Protein AF-A0A259JP61-F1 (afdb_monomer)

Sequence (114 aa):
MAKQNEHGRLIATAAKAALAPLGLRRVGQSRCWISDERYWTIWAEFQPSAWSKGSYLNVRPNWLWLRYGANDHHPRPADFISFESVEQFKPPIENMASIAAQSVIAMRERFRSL

Solvent-accessible surface area (backbone atoms only — not comparable to full-atom values): 6473 Å² total; per-residue (Å²): 126,76,80,82,51,51,70,59,50,51,49,53,49,30,39,46,70,40,31,43,84,74,64,33,43,67,51,81,90,58,60,38,30,40,33,85,67,83,65,30,30,41,40,41,30,52,41,72,51,97,88,49,60,43,33,35,39,40,51,28,60,35,34,72,90,38,101,81,25,63,61,91,53,71,49,59,88,46,74,76,44,68,58,86,44,71,80,71,31,48,64,62,44,43,49,52,20,45,52,50,37,52,52,52,53,53,47,52,61,75,49,61,89,110

pLDDT: mean 89.36, std 12.97, range [41.88, 98.62]

Radius of gyration: 14.33 Å; Cα contacts (8 Å, |Δi|>4): 176; chains: 1; bounding box: 39×24×36 Å

Foldseek 3Di:
DVPPCPLVVLLVVLLCVQCVVVVWDDDPSAQWTWDCPPQKIWIWHQDADPVAGWGFIWIAIAGNPDPGGPGVDTDRVDDTDGCDDCVRRNVVSNVSSNVNNVSVVVVCVVVVPD

Nearest PDB structures (foldseek):
  8chu-assembly1_A  TM=3.464E-01  e=2.863E-01  Homo sapiens
  8chv-assembly1_B  TM=3.454E-01  e=1.785E-01  Homo sapiens
  8chv-assembly1_C  TM=3.716E-01  e=7.809E-01  Homo sapiens
  8chv-assembly1_D  TM=3.717E-01  e=8.788E-01  Homo sapiens
  7zkg-assembly1_A  TM=2.887E-01  e=4.078E+00  Streptomyces griseofuscus

Secondary structure (DSSP, 8-state):
-GGGGHHHHHHHHHHHHHHGGGT-EE-TTSSEEEEE-SSEEEEEE-PPPSSSSEEEEEEEEEETTSTT---S-----EEEEE-S-HHHHHHHHHHHHHHHHHHHHHHHHHTTT-

Structure (mmCIF, N/CA/C/O backbone):
data_AF-A0A259JP61-F1
#
_entry.id   AF-A0A259JP61-F1
#
loop_
_atom_site.group_PDB
_atom_site.id
_atom_site.type_symbol
_atom_site.label_atom_id
_atom_site.label_alt_id
_atom_site.label_comp_id
_atom_site.label_asym_id
_atom_site.label_entity_id
_atom_site.label_seq_id
_atom_site.pdbx_PDB_ins_code
_atom_site.Cartn_x
_atom_site.Cartn_y
_atom_site.Cartn_z
_atom_site.occupancy
_atom_site.B_iso_or_equiv
_atom_site.auth_seq_id
_atom_site.auth_comp_id
_atom_site.auth_asym_id
_atom_site.auth_atom_id
_atom_site.pdbx_PDB_model_num
ATOM 1 N N . MET A 1 1 ? -20.260 -10.568 15.282 1.00 41.88 1 MET A N 1
ATOM 2 C CA . MET A 1 1 ? -18.874 -10.629 14.756 1.00 41.88 1 MET A CA 1
ATOM 3 C C . MET A 1 1 ? -18.615 -9.775 13.500 1.00 41.88 1 MET A C 1
ATOM 5 O O . MET A 1 1 ? -17.459 -9.494 13.228 1.00 41.88 1 MET A O 1
ATOM 9 N N . ALA A 1 2 ? -19.628 -9.271 12.774 1.00 43.12 2 ALA A N 1
ATOM 10 C CA . ALA A 1 2 ? -19.422 -8.467 11.552 1.00 43.12 2 ALA A CA 1
ATOM 11 C C . ALA A 1 2 ? -18.862 -7.036 11.769 1.00 43.12 2 ALA A C 1
ATOM 13 O O . ALA A 1 2 ? -18.117 -6.547 10.927 1.00 43.12 2 ALA A O 1
ATOM 14 N N . LYS A 1 3 ? -19.147 -6.383 12.911 1.00 45.03 3 LYS A N 1
ATOM 15 C CA . LYS A 1 3 ? -18.677 -5.009 13.217 1.00 45.03 3 LYS A CA 1
ATOM 16 C C . LYS A 1 3 ? -17.172 -4.889 13.521 1.00 45.03 3 LYS A C 1
ATOM 18 O O . LYS A 1 3 ? -16.620 -3.799 13.452 1.00 45.03 3 LYS A O 1
ATOM 23 N N . GLN A 1 4 ? -16.477 -5.978 13.871 1.00 55.09 4 GLN A N 1
ATOM 24 C CA . GLN A 1 4 ? -15.098 -5.892 14.389 1.00 55.09 4 GLN A CA 1
ATOM 25 C C . GLN A 1 4 ? -14.016 -5.670 13.314 1.00 55.09 4 GLN A C 1
ATOM 27 O O . GLN A 1 4 ? -12.914 -5.250 13.664 1.00 55.09 4 GLN A O 1
ATOM 32 N N . ASN A 1 5 ? -14.315 -5.872 12.024 1.00 77.88 5 ASN A N 1
ATOM 33 C CA . ASN A 1 5 ? -13.326 -5.751 10.939 1.00 77.88 5 ASN A CA 1
ATOM 34 C C . ASN A 1 5 ? -13.724 -4.763 9.824 1.00 77.88 5 ASN A C 1
ATOM 36 O O . ASN A 1 5 ? -13.288 -4.882 8.680 1.00 77.88 5 ASN A O 1
ATOM 40 N N . GLU A 1 6 ? -14.567 -3.782 10.138 1.00 89.38 6 GLU A N 1
ATOM 41 C CA . GLU A 1 6 ? -14.996 -2.769 9.167 1.00 89.38 6 GLU A CA 1
ATOM 42 C C . GLU A 1 6 ? -13.815 -1.917 8.667 1.00 89.38 6 GLU A C 1
ATOM 44 O O . GLU A 1 6 ? -13.593 -1.813 7.463 1.00 89.38 6 GLU A O 1
ATOM 49 N N . HIS A 1 7 ? -12.960 -1.442 9.579 1.00 90.38 7 HIS A N 1
ATOM 50 C CA . HIS A 1 7 ? -11.731 -0.710 9.245 1.00 90.38 7 HIS A CA 1
ATOM 51 C C . HIS A 1 7 ? -10.783 -1.498 8.316 1.00 90.38 7 HIS A C 1
ATOM 53 O O . HIS A 1 7 ? -10.238 -0.945 7.363 1.00 90.38 7 HIS A O 1
ATOM 59 N N . GLY A 1 8 ? -10.608 -2.806 8.544 1.00 93.12 8 GLY A N 1
ATOM 60 C CA . GLY A 1 8 ? -9.771 -3.654 7.693 1.00 93.12 8 GLY A CA 1
ATOM 61 C C . GLY A 1 8 ? -10.363 -3.856 6.298 1.00 93.12 8 GLY A C 1
ATOM 62 O O . GLY A 1 8 ? -9.619 -3.882 5.318 1.00 93.12 8 GLY A O 1
ATOM 63 N N . ARG A 1 9 ? -11.698 -3.937 6.185 1.00 93.81 9 ARG A N 1
ATOM 64 C CA . ARG A 1 9 ? -12.392 -3.968 4.887 1.00 93.81 9 ARG A CA 1
ATOM 65 C C . ARG A 1 9 ? -12.231 -2.658 4.121 1.00 93.81 9 ARG A C 1
ATOM 67 O O . ARG A 1 9 ? -12.022 -2.723 2.911 1.00 93.81 9 ARG A O 1
ATOM 74 N N . LEU A 1 10 ? -12.296 -1.508 4.794 1.00 96.56 10 LEU A N 1
ATOM 75 C CA . LEU A 1 10 ? -12.069 -0.199 4.167 1.00 96.56 10 LEU A CA 1
ATOM 76 C C . LEU A 1 10 ? -10.653 -0.106 3.588 1.00 96.56 10 LEU A C 1
ATOM 78 O O . LEU A 1 10 ? -10.505 0.177 2.402 1.00 96.56 10 LEU A O 1
ATOM 82 N N . ILE A 1 11 ? -9.634 -0.473 4.376 1.00 96.94 11 ILE A N 1
ATOM 83 C CA . ILE A 1 11 ? -8.235 -0.523 3.915 1.00 96.94 11 ILE A CA 1
ATOM 84 C C . ILE A 1 11 ? -8.090 -1.466 2.720 1.00 96.94 11 ILE A C 1
ATOM 86 O O . ILE A 1 11 ? -7.538 -1.084 1.693 1.00 96.94 11 ILE A O 1
ATOM 90 N N . ALA A 1 12 ? -8.601 -2.698 2.820 1.00 96.81 12 ALA A N 1
ATOM 91 C CA . ALA A 1 12 ? -8.477 -3.677 1.743 1.00 96.81 12 ALA A CA 1
ATOM 92 C C . ALA A 1 12 ? -9.182 -3.224 0.453 1.00 96.81 12 ALA A C 1
ATOM 94 O O . ALA A 1 12 ? -8.679 -3.488 -0.638 1.00 96.81 12 ALA A O 1
ATOM 95 N N . THR A 1 13 ? -10.324 -2.542 0.576 1.00 97.56 13 THR A N 1
ATOM 96 C CA . THR A 1 13 ? -11.089 -2.015 -0.562 1.00 97.56 13 THR A CA 1
ATOM 97 C C . THR A 1 13 ? -10.338 -0.874 -1.242 1.00 97.56 13 THR A C 1
ATOM 99 O O . THR A 1 13 ? -10.127 -0.938 -2.451 1.00 97.56 13 THR A O 1
ATOM 102 N N . ALA A 1 14 ? -9.869 0.113 -0.473 1.00 98.25 14 ALA A N 1
ATOM 103 C CA . ALA A 1 14 ? -9.095 1.238 -0.996 1.00 98.25 14 ALA A CA 1
ATOM 104 C C . ALA A 1 14 ? -7.777 0.774 -1.636 1.00 98.25 14 ALA A C 1
ATOM 106 O O . ALA A 1 14 ? -7.475 1.128 -2.775 1.00 98.25 14 ALA A O 1
ATOM 107 N N . ALA A 1 15 ? -7.032 -0.099 -0.951 1.00 98.25 15 ALA A N 1
ATOM 108 C CA . ALA A 1 15 ? -5.791 -0.664 -1.467 1.00 98.25 15 ALA A CA 1
ATOM 109 C C . ALA A 1 15 ? -6.018 -1.442 -2.768 1.00 98.25 15 ALA A C 1
ATOM 111 O O . ALA A 1 15 ? -5.272 -1.268 -3.726 1.00 98.25 15 ALA A O 1
ATOM 112 N N . LYS A 1 16 ? -7.075 -2.263 -2.842 1.00 98.44 16 LYS A N 1
ATOM 113 C CA . LYS A 1 16 ? -7.417 -2.992 -4.069 1.00 98.44 16 LYS A CA 1
ATOM 114 C C . LYS A 1 16 ? -7.739 -2.043 -5.219 1.00 98.44 16 LYS A C 1
ATOM 116 O O . LYS A 1 16 ? -7.261 -2.283 -6.323 1.00 98.44 16 LYS A O 1
ATOM 121 N N . ALA A 1 17 ? -8.526 -0.997 -4.969 1.00 98.50 17 ALA A N 1
ATOM 122 C CA . ALA A 1 17 ? -8.899 -0.026 -5.993 1.00 98.50 17 ALA A CA 1
ATOM 123 C C . ALA A 1 17 ? -7.674 0.693 -6.583 1.00 98.50 17 ALA A C 1
ATOM 125 O O . ALA A 1 17 ? -7.606 0.867 -7.795 1.00 98.50 17 ALA A O 1
ATOM 126 N N . ALA A 1 18 ? -6.692 1.048 -5.750 1.00 98.50 18 ALA A N 1
ATOM 127 C CA . ALA A 1 18 ? -5.501 1.772 -6.192 1.00 98.50 18 ALA A CA 1
ATOM 128 C C . ALA A 1 18 ? -4.392 0.865 -6.759 1.00 98.50 18 ALA A C 1
ATOM 130 O O . ALA A 1 18 ? -3.739 1.216 -7.739 1.00 98.50 18 ALA A O 1
ATOM 131 N N . LEU A 1 19 ? -4.154 -0.302 -6.151 1.00 98.62 19 LEU A N 1
ATOM 132 C CA . LEU A 1 19 ? -2.961 -1.115 -6.416 1.00 98.62 19 LEU A CA 1
ATOM 133 C C . LEU A 1 19 ? -3.197 -2.247 -7.423 1.00 98.62 19 LEU A C 1
ATOM 135 O O . LEU A 1 19 ? -2.283 -2.589 -8.175 1.00 98.62 19 LEU A O 1
ATOM 139 N N . ALA A 1 20 ? -4.404 -2.819 -7.482 1.00 98.06 20 ALA A N 1
ATOM 140 C CA . ALA A 1 20 ? -4.692 -3.896 -8.431 1.00 98.06 20 ALA A CA 1
ATOM 141 C C . ALA A 1 20 ? -4.562 -3.456 -9.906 1.00 98.06 20 ALA A C 1
ATOM 143 O O . ALA A 1 20 ? -3.989 -4.226 -10.679 1.00 98.06 20 ALA A O 1
ATOM 144 N N . PRO A 1 21 ? -4.987 -2.238 -10.316 1.00 98.50 21 PRO A N 1
ATOM 145 C CA . PRO A 1 21 ? -4.756 -1.748 -11.680 1.00 98.50 21 PRO A CA 1
ATOM 146 C C . PRO A 1 21 ? -3.274 -1.628 -12.054 1.00 98.50 21 PRO A C 1
ATOM 148 O O . PRO A 1 21 ? -2.927 -1.712 -13.227 1.00 98.50 21 PRO A O 1
ATOM 151 N N . LEU A 1 22 ? -2.388 -1.475 -11.064 1.00 98.12 22 LEU A N 1
ATOM 152 C CA . LEU A 1 22 ? -0.937 -1.441 -11.263 1.00 98.12 22 LEU A CA 1
ATOM 153 C C . LEU A 1 22 ? -0.297 -2.837 -11.291 1.00 98.12 22 LEU A C 1
ATOM 155 O O . LEU A 1 22 ? 0.927 -2.935 -11.388 1.00 98.12 22 LEU A O 1
ATOM 159 N N . GLY A 1 23 ? -1.090 -3.906 -11.184 1.00 97.75 23 GLY A N 1
ATOM 160 C CA . GLY A 1 23 ? -0.623 -5.293 -11.200 1.00 97.75 23 GLY A CA 1
ATOM 161 C C . GLY A 1 23 ? -0.175 -5.840 -9.842 1.00 97.75 23 GLY A C 1
ATOM 162 O O . GLY A 1 23 ? 0.284 -6.981 -9.778 1.00 97.75 23 GLY A O 1
ATOM 163 N N . LEU A 1 24 ? -0.324 -5.077 -8.751 1.00 98.31 24 LEU A N 1
ATOM 164 C CA . LEU A 1 24 ? 0.004 -5.578 -7.419 1.00 98.31 24 LEU A CA 1
ATOM 165 C C . LEU A 1 24 ? -1.001 -6.641 -6.983 1.00 98.31 24 LEU A C 1
ATOM 167 O O . LEU A 1 24 ? -2.215 -6.507 -7.160 1.00 98.31 24 LEU A O 1
ATOM 171 N N . ARG A 1 25 ? -0.489 -7.679 -6.325 1.00 98.00 25 ARG A N 1
ATOM 172 C CA . ARG A 1 25 ? -1.284 -8.774 -5.770 1.00 98.00 25 ARG A CA 1
ATOM 173 C C . ARG A 1 25 ? -1.293 -8.702 -4.255 1.00 98.00 25 ARG A C 1
ATOM 175 O O . ARG A 1 25 ? -0.269 -8.463 -3.622 1.00 98.00 25 ARG A O 1
ATOM 182 N N . ARG A 1 26 ? -2.457 -8.943 -3.659 1.00 97.75 26 ARG A N 1
ATOM 183 C CA . ARG A 1 26 ? -2.590 -9.022 -2.204 1.00 97.75 26 ARG A CA 1
ATOM 184 C C . ARG A 1 26 ? -1.970 -10.319 -1.687 1.00 97.75 26 ARG A C 1
ATOM 186 O O . ARG A 1 26 ? -2.249 -11.391 -2.221 1.00 97.75 26 ARG A O 1
ATOM 193 N N . VAL A 1 27 ? -1.191 -10.234 -0.613 1.00 96.81 27 VAL A N 1
ATOM 194 C CA . VAL A 1 27 ? -0.610 -11.408 0.050 1.00 96.81 27 VAL A CA 1
ATOM 195 C C . VAL A 1 27 ? -1.657 -12.025 0.982 1.00 96.81 27 VAL A C 1
ATOM 197 O O . VAL A 1 27 ? -1.859 -11.565 2.110 1.00 96.81 27 VAL A O 1
ATOM 200 N N . GLY A 1 28 ? -2.370 -13.045 0.502 1.00 94.06 28 GLY A N 1
ATOM 201 C CA . GLY A 1 28 ? -3.435 -13.719 1.253 1.00 94.06 28 GLY A CA 1
ATOM 202 C C . GLY A 1 28 ? -4.519 -12.749 1.746 1.00 94.06 28 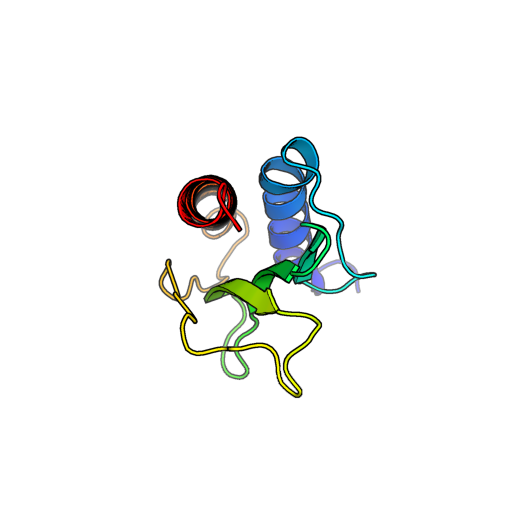GLY A C 1
ATOM 203 O O . GLY A 1 28 ? -5.045 -11.940 0.984 1.00 94.06 28 GLY A O 1
ATOM 204 N N . GLN A 1 29 ? -4.840 -12.815 3.042 1.00 90.88 29 GLN A N 1
ATOM 205 C CA . GLN A 1 29 ? -5.769 -11.888 3.713 1.00 90.88 29 GLN A CA 1
ATOM 206 C C . GLN A 1 29 ? -5.056 -10.752 4.466 1.00 90.88 29 GLN A C 1
ATOM 208 O O . GLN A 1 29 ? -5.686 -10.025 5.236 1.00 90.88 29 GLN A O 1
ATOM 213 N N . SER A 1 30 ? -3.750 -10.576 4.254 1.00 93.94 30 SER A N 1
ATOM 214 C CA . SER A 1 30 ? -2.968 -9.544 4.939 1.00 93.94 30 SER A CA 1
ATOM 215 C C . SER A 1 30 ? -3.289 -8.132 4.432 1.00 93.94 30 SER A C 1
ATOM 217 O O . SER A 1 30 ? -4.111 -7.926 3.531 1.00 93.94 30 SER A O 1
ATOM 219 N N . ARG A 1 31 ? -2.630 -7.139 5.029 1.00 95.12 31 ARG A N 1
ATOM 220 C CA . ARG A 1 31 ? -2.620 -5.744 4.574 1.00 95.12 31 ARG A CA 1
ATOM 221 C C . ARG A 1 31 ? -1.446 -5.439 3.631 1.00 95.12 31 ARG A C 1
ATOM 223 O O . ARG A 1 31 ? -1.177 -4.274 3.353 1.00 95.12 31 ARG A O 1
ATOM 230 N N . CYS A 1 32 ? -0.766 -6.476 3.143 1.00 97.00 32 CYS A N 1
ATOM 231 C CA . CYS A 1 32 ? 0.396 -6.365 2.273 1.00 97.00 32 CYS A CA 1
ATOM 232 C C . CYS A 1 32 ? 0.027 -6.663 0.819 1.00 97.00 32 CYS A C 1
ATOM 234 O O . CYS A 1 32 ? -0.725 -7.599 0.520 1.00 97.00 32 CYS A O 1
ATOM 236 N N . TRP A 1 33 ? 0.607 -5.877 -0.078 1.00 98.12 33 TRP A N 1
ATOM 237 C CA . TRP A 1 33 ? 0.498 -6.000 -1.522 1.00 98.12 33 TRP A CA 1
ATOM 238 C C . TRP A 1 33 ? 1.892 -6.062 -2.124 1.00 98.12 33 TRP A C 1
ATOM 240 O O . TRP A 1 33 ? 2.780 -5.326 -1.698 1.00 98.12 33 TRP A O 1
ATOM 250 N N . ILE A 1 34 ? 2.071 -6.939 -3.106 1.00 97.31 34 ILE A N 1
ATOM 251 C CA . ILE A 1 34 ? 3.359 -7.186 -3.741 1.00 97.31 34 ILE A CA 1
ATOM 252 C C . ILE A 1 34 ? 3.261 -7.012 -5.256 1.00 97.31 34 ILE A C 1
ATOM 254 O O . ILE A 1 34 ? 2.319 -7.503 -5.883 1.00 97.31 34 ILE A O 1
ATOM 258 N N . SER A 1 35 ? 4.237 -6.317 -5.831 1.00 97.12 35 SER A N 1
ATOM 259 C CA . SER A 1 35 ? 4.539 -6.357 -7.261 1.00 97.12 35 SER A CA 1
ATOM 260 C C . SER A 1 35 ? 5.820 -7.144 -7.482 1.00 97.12 35 SER A C 1
ATOM 262 O O . SER A 1 35 ? 6.784 -6.964 -6.736 1.00 97.12 35 SER A O 1
ATOM 264 N N . ASP A 1 36 ? 5.822 -7.985 -8.506 1.00 94.94 36 ASP A N 1
ATOM 265 C CA . ASP A 1 36 ? 7.011 -8.689 -8.969 1.00 94.94 36 ASP A CA 1
ATOM 266 C C . ASP A 1 36 ? 7.677 -7.872 -10.080 1.00 94.94 36 ASP A C 1
ATOM 268 O O . ASP A 1 36 ? 7.068 -7.621 -11.119 1.00 94.94 36 ASP A O 1
ATOM 272 N N . GLU A 1 37 ? 8.917 -7.452 -9.839 1.00 94.00 37 GLU A N 1
ATOM 273 C CA . GLU A 1 37 ? 9.761 -6.706 -10.774 1.00 94.00 37 GLU A CA 1
ATOM 274 C C . GLU A 1 37 ? 10.981 -7.567 -11.187 1.00 94.00 37 GLU A C 1
ATOM 276 O O . GLU A 1 37 ? 12.071 -7.064 -11.468 1.00 94.00 37 GLU A O 1
ATOM 281 N N . ARG A 1 38 ? 10.788 -8.897 -11.235 1.00 91.38 38 ARG A N 1
ATOM 282 C CA . ARG A 1 38 ? 11.749 -9.962 -11.578 1.00 91.38 38 ARG A CA 1
ATOM 283 C C . ARG A 1 38 ? 12.774 -10.236 -10.486 1.00 91.38 38 ARG A C 1
ATOM 285 O O . ARG A 1 38 ? 12.618 -11.167 -9.706 1.00 91.38 38 ARG A O 1
ATOM 292 N N . TYR A 1 39 ? 13.853 -9.462 -10.446 1.00 90.38 39 TYR A N 1
ATOM 293 C CA . TYR A 1 39 ? 14.946 -9.690 -9.496 1.00 90.38 39 TYR A CA 1
ATOM 294 C C . TYR A 1 39 ? 14.703 -8.973 -8.157 1.00 90.38 39 TYR A C 1
ATOM 296 O O . TYR A 1 39 ? 15.390 -9.214 -7.164 1.00 90.38 39 TYR A O 1
ATOM 304 N N . TRP A 1 40 ? 13.698 -8.106 -8.104 1.00 92.00 40 TRP A N 1
ATOM 305 C CA . TRP A 1 40 ? 13.265 -7.399 -6.911 1.00 92.00 40 TRP A CA 1
ATOM 306 C C . TRP A 1 40 ? 11.736 -7.300 -6.897 1.00 92.00 40 TRP A C 1
ATOM 308 O O . TRP A 1 40 ? 11.056 -7.662 -7.855 1.00 92.00 40 TRP A O 1
ATOM 318 N N . THR A 1 41 ? 11.179 -6.856 -5.780 1.00 93.81 41 THR A N 1
ATOM 319 C CA . THR A 1 41 ? 9.735 -6.740 -5.567 1.00 93.81 41 THR A CA 1
ATOM 320 C C . THR A 1 41 ? 9.401 -5.395 -4.945 1.00 93.81 41 THR A C 1
ATOM 322 O O . THR A 1 41 ? 10.204 -4.836 -4.198 1.00 93.81 41 THR A O 1
ATOM 325 N N . ILE A 1 42 ? 8.202 -4.882 -5.210 1.00 94.44 42 ILE A N 1
ATOM 326 C CA . ILE A 1 42 ? 7.657 -3.717 -4.503 1.00 94.44 42 ILE A CA 1
ATOM 327 C C . ILE A 1 42 ? 6.657 -4.214 -3.475 1.00 94.44 42 ILE A C 1
ATOM 329 O O . ILE A 1 42 ? 5.694 -4.888 -3.829 1.00 94.44 42 ILE A O 1
ATOM 333 N N . TRP A 1 43 ? 6.855 -3.846 -2.216 1.00 94.56 43 TRP A N 1
ATOM 334 C CA . TRP A 1 43 ? 5.946 -4.142 -1.118 1.00 94.56 43 TRP A CA 1
ATOM 335 C C . TRP A 1 43 ? 5.235 -2.873 -0.679 1.00 94.56 43 TRP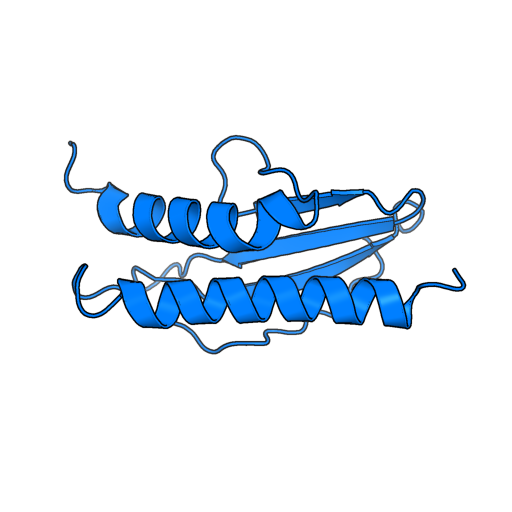 A C 1
ATOM 337 O O . TRP A 1 43 ? 5.886 -1.936 -0.227 1.00 94.56 43 TRP A O 1
ATOM 347 N N . ALA A 1 44 ? 3.908 -2.866 -0.757 1.00 95.94 44 ALA A N 1
ATOM 348 C CA . ALA A 1 44 ? 3.061 -1.857 -0.137 1.00 95.94 44 ALA A CA 1
ATOM 349 C C . ALA A 1 44 ? 2.339 -2.480 1.064 1.00 95.94 44 ALA A C 1
ATOM 351 O O . ALA A 1 44 ? 1.546 -3.412 0.919 1.00 95.94 44 ALA A O 1
ATOM 352 N N . GLU A 1 45 ? 2.628 -1.981 2.259 1.00 95.81 45 GLU A N 1
ATOM 353 C CA . GLU A 1 45 ? 2.076 -2.464 3.519 1.00 95.81 45 GLU A CA 1
ATOM 354 C C . GLU A 1 45 ? 1.273 -1.360 4.209 1.00 95.81 45 GLU A C 1
ATOM 356 O O . GLU A 1 45 ? 1.803 -0.311 4.578 1.00 95.81 45 GLU A O 1
ATOM 361 N N . PHE A 1 46 ? -0.006 -1.642 4.449 1.00 96.06 46 PHE A N 1
ATOM 362 C CA . PHE A 1 46 ? -0.872 -0.829 5.300 1.00 96.06 46 PHE A CA 1
ATOM 363 C C . PHE A 1 46 ? -0.702 -1.295 6.753 1.00 96.06 46 PHE A C 1
ATOM 365 O O . PHE A 1 46 ? -1.484 -2.100 7.273 1.00 96.06 46 PHE A O 1
ATOM 372 N N . GLN A 1 47 ? 0.401 -0.864 7.369 1.00 94.50 47 GLN A N 1
ATOM 373 C CA . GLN A 1 47 ? 0.896 -1.404 8.634 1.00 94.50 47 GLN A CA 1
ATOM 374 C C . GLN A 1 47 ? -0.059 -1.065 9.796 1.00 94.50 47 GLN A C 1
ATOM 376 O O . GLN A 1 47 ? -0.388 0.108 10.001 1.00 94.50 47 GLN A O 1
ATOM 381 N N . PRO A 1 48 ? -0.497 -2.058 10.593 1.00 92.56 48 PRO A N 1
ATOM 382 C CA . PRO A 1 48 ? -1.295 -1.807 11.788 1.00 92.56 48 PRO A CA 1
ATOM 383 C C . PRO A 1 48 ? -0.459 -1.164 12.907 1.00 92.56 48 PRO A C 1
ATOM 385 O O . PRO A 1 48 ? 0.751 -1.362 12.994 1.00 92.56 48 PRO A O 1
ATOM 388 N N . SER A 1 49 ? -1.126 -0.442 13.806 1.00 89.81 49 SER A N 1
ATOM 389 C CA . SER A 1 49 ? -0.552 -0.008 15.083 1.00 89.81 49 SER A CA 1
ATOM 390 C C . SER A 1 49 ? -0.932 -0.999 16.186 1.00 89.81 49 SER A C 1
ATOM 392 O O . SER A 1 49 ? -2.044 -1.528 16.192 1.00 89.81 49 SER A O 1
ATOM 394 N N . ALA A 1 50 ? -0.017 -1.240 17.128 1.00 88.12 50 ALA A N 1
ATOM 395 C CA . ALA A 1 50 ? -0.302 -2.022 18.334 1.00 88.12 50 ALA A CA 1
ATOM 396 C C . ALA A 1 50 ? -1.180 -1.252 19.340 1.00 88.12 50 ALA A C 1
ATOM 398 O O . ALA A 1 50 ? -1.843 -1.861 20.173 1.00 88.12 50 ALA A O 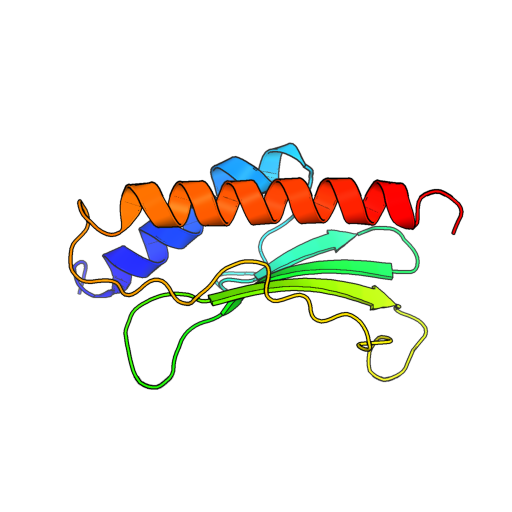1
ATOM 399 N N . TRP A 1 51 ? -1.190 0.081 19.252 1.00 88.50 51 TRP A N 1
ATOM 400 C CA . TRP A 1 51 ? -1.799 0.971 20.244 1.00 88.50 51 TRP A CA 1
ATOM 401 C C . TRP A 1 51 ? -3.179 1.483 19.836 1.00 88.50 51 TRP A C 1
ATOM 403 O O . TRP A 1 51 ? -3.982 1.858 20.685 1.00 88.50 51 TRP A O 1
ATOM 413 N N . SER A 1 52 ? -3.467 1.517 18.536 1.00 89.56 5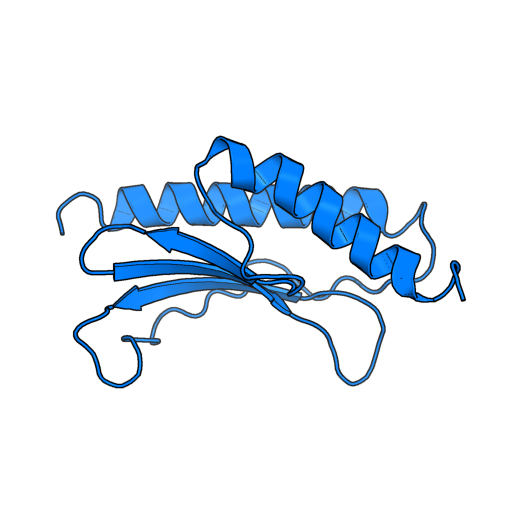2 SER A N 1
ATOM 414 C CA . SER A 1 52 ? -4.682 2.131 18.002 1.00 89.56 52 SER A CA 1
ATOM 415 C C . SER A 1 52 ? -5.134 1.458 16.709 1.00 89.56 52 SER A C 1
ATOM 417 O O . SER A 1 52 ? -4.336 0.956 15.916 1.00 89.56 52 SER A O 1
ATOM 419 N N . LYS A 1 53 ? -6.450 1.449 16.470 1.00 92.75 53 LYS A N 1
ATOM 420 C CA . LYS A 1 53 ? -6.992 1.017 15.177 1.00 92.75 53 LYS A CA 1
ATOM 421 C C . LYS A 1 53 ? -6.683 2.088 14.143 1.00 92.75 53 LYS A C 1
ATOM 423 O O . LYS A 1 53 ? -6.939 3.263 14.375 1.00 92.75 53 LYS A O 1
ATOM 428 N N . GLY A 1 54 ? -6.151 1.668 13.007 1.00 93.75 54 GLY A N 1
ATOM 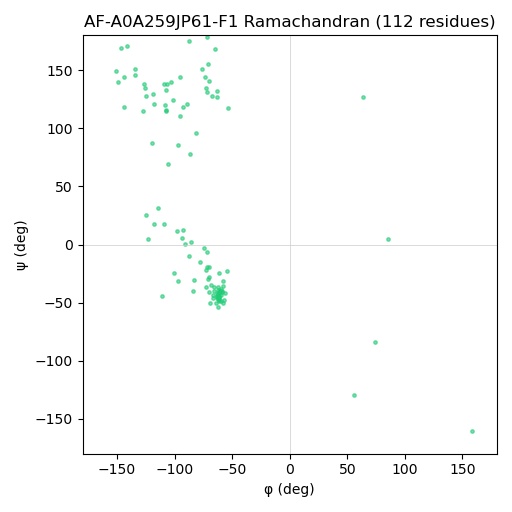429 C CA . GLY A 1 54 ? -5.736 2.575 11.951 1.00 93.75 54 GLY A CA 1
ATOM 430 C C . GLY A 1 54 ? -4.713 1.928 11.036 1.00 93.75 54 GLY A C 1
ATOM 431 O O . GLY A 1 54 ? -4.596 0.691 10.994 1.00 93.75 54 GLY A O 1
ATOM 432 N N . SER A 1 55 ? -3.987 2.770 10.311 1.00 95.25 55 SER A N 1
ATOM 433 C CA . SER A 1 55 ? -2.911 2.334 9.431 1.00 95.25 55 SER A CA 1
ATOM 434 C C . SER A 1 55 ? -1.812 3.381 9.316 1.00 95.25 55 SER A C 1
ATOM 436 O O . SER A 1 55 ? -2.092 4.569 9.184 1.00 95.25 55 SER A O 1
ATOM 438 N N . TYR A 1 56 ? -0.567 2.915 9.299 1.00 95.50 56 TYR A N 1
ATOM 439 C CA . TYR A 1 56 ? 0.519 3.591 8.592 1.00 95.50 56 TYR A CA 1
ATOM 440 C C . TYR A 1 56 ? 0.557 3.098 7.140 1.00 95.50 56 TYR A C 1
ATOM 442 O O . TYR A 1 56 ? -0.142 2.144 6.780 1.00 95.50 56 TYR A O 1
ATOM 450 N N . LEU A 1 57 ? 1.425 3.698 6.330 1.00 95.56 57 LEU A N 1
ATOM 451 C CA . LEU A 1 57 ? 1.778 3.195 5.009 1.00 95.56 57 LEU A CA 1
ATOM 452 C C . LEU A 1 57 ? 3.291 3.029 4.907 1.00 95.56 57 LEU A C 1
ATOM 454 O O . LEU A 1 57 ? 4.025 3.981 5.145 1.00 95.56 57 LEU A O 1
ATOM 458 N N . ASN A 1 58 ? 3.736 1.846 4.496 1.00 93.25 58 ASN A N 1
ATOM 459 C CA . ASN A 1 58 ? 5.114 1.592 4.095 1.00 93.25 58 ASN A CA 1
ATOM 460 C C . ASN A 1 58 ? 5.107 1.143 2.632 1.00 93.25 58 ASN A C 1
ATOM 462 O O . ASN A 1 58 ? 4.364 0.224 2.281 1.00 93.25 58 ASN A O 1
ATOM 466 N N . VAL A 1 59 ? 5.935 1.749 1.781 1.00 92.94 59 VAL A N 1
ATOM 467 C CA . VAL A 1 59 ? 6.128 1.279 0.400 1.00 92.94 59 VAL A CA 1
ATOM 468 C C . VAL A 1 59 ? 7.609 1.102 0.155 1.00 92.94 59 VAL A C 1
ATOM 470 O O . VAL A 1 59 ? 8.349 2.073 0.175 1.00 92.94 59 VAL A O 1
ATOM 473 N N . ARG A 1 60 ? 8.062 -0.128 -0.067 1.00 90.31 60 ARG A N 1
ATOM 474 C CA . ARG A 1 60 ? 9.493 -0.418 -0.158 1.00 90.31 60 ARG A CA 1
ATOM 475 C C . ARG A 1 60 ? 9.843 -1.316 -1.337 1.00 90.31 60 ARG A C 1
ATOM 477 O O . ARG A 1 60 ? 9.071 -2.218 -1.666 1.00 90.31 60 ARG A O 1
ATOM 484 N N . PRO A 1 61 ? 11.010 -1.104 -1.947 1.00 91.06 61 PRO A N 1
ATOM 485 C CA . PRO A 1 61 ? 11.635 -2.087 -2.812 1.00 91.06 61 PRO A CA 1
ATOM 486 C C . PRO A 1 61 ? 12.281 -3.200 -1.963 1.00 91.06 61 PRO A C 1
ATOM 488 O O . PRO A 1 61 ? 12.669 -2.977 -0.818 1.00 91.06 61 PRO A O 1
ATOM 491 N N . ASN A 1 62 ? 12.363 -4.416 -2.498 1.00 89.50 62 ASN A N 1
ATOM 492 C CA . ASN A 1 62 ? 12.990 -5.563 -1.843 1.00 89.50 62 ASN A CA 1
ATOM 493 C C . ASN A 1 62 ? 13.709 -6.444 -2.879 1.00 89.50 62 ASN A C 1
ATOM 495 O O . ASN A 1 62 ? 13.072 -6.997 -3.773 1.00 89.50 62 ASN A O 1
ATOM 499 N N . TRP A 1 63 ? 15.027 -6.577 -2.742 1.00 89.88 63 TRP A N 1
ATOM 500 C CA . TRP A 1 63 ? 15.930 -7.259 -3.668 1.00 89.88 63 TRP A CA 1
ATOM 501 C C . TRP A 1 63 ? 16.049 -8.733 -3.302 1.00 89.88 63 TRP A C 1
ATOM 503 O O . TRP A 1 63 ? 16.513 -9.062 -2.210 1.00 89.88 63 TRP A O 1
ATOM 513 N N . LEU A 1 64 ? 15.690 -9.623 -4.228 1.00 88.88 64 LEU A N 1
ATOM 514 C CA . LEU A 1 64 ? 15.589 -11.061 -3.952 1.00 88.88 64 LEU A CA 1
ATOM 515 C C . LEU A 1 64 ? 16.949 -11.736 -3.731 1.00 88.88 64 LEU A C 1
ATOM 517 O O . LEU A 1 64 ? 17.015 -12.812 -3.145 1.00 88.88 64 LEU A O 1
ATOM 521 N N . TRP A 1 65 ? 18.036 -11.104 -4.176 1.00 85.75 65 TRP A N 1
ATOM 522 C CA . TRP A 1 65 ? 19.400 -11.610 -4.016 1.00 85.75 65 TRP A CA 1
ATOM 523 C C . TRP A 1 65 ? 20.098 -11.127 -2.737 1.00 85.75 65 TRP A C 1
ATOM 525 O O . TRP A 1 65 ? 21.250 -11.480 -2.492 1.00 85.75 65 TRP A O 1
ATOM 535 N N . LEU A 1 66 ? 19.424 -10.323 -1.909 1.00 83.31 66 LEU A N 1
ATOM 536 C CA . LEU A 1 66 ? 19.958 -9.852 -0.634 1.00 83.31 66 LEU A CA 1
ATOM 537 C C . LEU A 1 66 ? 19.248 -10.551 0.524 1.00 83.31 66 LEU A C 1
ATOM 539 O O . LEU A 1 66 ? 18.024 -10.606 0.573 1.00 83.31 66 LEU A O 1
ATOM 543 N N . ARG A 1 67 ? 20.026 -11.048 1.497 1.00 71.81 67 ARG A N 1
ATOM 544 C CA . ARG A 1 67 ? 19.562 -11.913 2.604 1.00 71.81 67 ARG A CA 1
ATOM 545 C 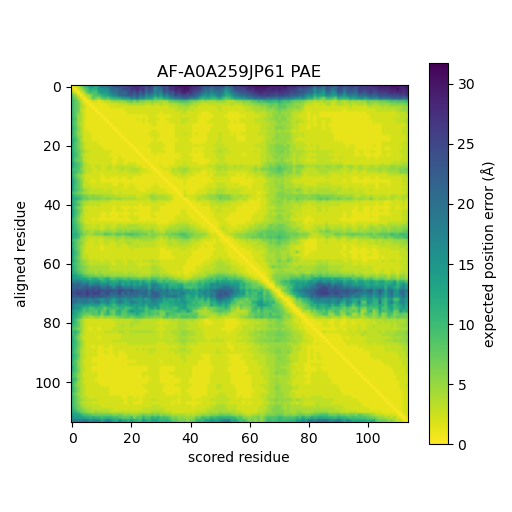C . ARG A 1 67 ? 18.397 -11.342 3.428 1.00 71.81 67 ARG A C 1
ATOM 547 O O . ARG A 1 67 ? 17.666 -12.108 4.045 1.00 71.81 67 ARG A O 1
ATOM 554 N N . TYR A 1 68 ? 18.214 -10.023 3.426 1.00 67.75 68 TYR A N 1
ATOM 555 C CA . TYR A 1 68 ? 17.115 -9.342 4.119 1.00 67.75 68 TYR A CA 1
ATOM 556 C C . TYR A 1 68 ? 16.251 -8.474 3.194 1.00 67.75 68 TYR A C 1
ATOM 558 O O . TYR A 1 68 ? 15.367 -7.769 3.684 1.00 67.75 68 TYR A O 1
ATOM 566 N N . GLY A 1 69 ? 16.511 -8.503 1.881 1.00 62.69 69 GLY A N 1
ATOM 567 C CA . GLY A 1 69 ? 16.201 -7.390 0.988 1.00 62.69 69 GLY A CA 1
ATOM 568 C C . GLY A 1 69 ? 17.019 -6.168 1.386 1.00 62.69 69 GLY A C 1
ATOM 569 O O . GLY A 1 69 ? 16.993 -5.787 2.555 1.00 62.69 69 GLY A O 1
ATOM 570 N N . ALA A 1 70 ? 17.771 -5.531 0.483 1.00 55.09 70 ALA A N 1
ATOM 571 C CA . ALA A 1 70 ? 18.293 -4.197 0.811 1.00 55.09 70 ALA A CA 1
ATOM 572 C C . ALA A 1 70 ? 17.102 -3.336 1.234 1.00 55.09 70 ALA A C 1
ATOM 574 O O . ALA A 1 70 ? 16.145 -3.177 0.487 1.00 55.09 70 ALA A O 1
ATOM 575 N N . ASN A 1 71 ? 17.121 -2.876 2.474 1.00 58.62 71 ASN A N 1
ATOM 576 C CA . ASN A 1 71 ? 15.982 -2.265 3.142 1.00 58.62 71 ASN A CA 1
ATOM 577 C C . ASN A 1 71 ? 16.312 -0.811 3.497 1.00 58.62 71 ASN A C 1
ATOM 579 O O . ASN A 1 71 ? 15.642 -0.208 4.318 1.00 58.62 71 ASN A O 1
ATOM 583 N N . ASP A 1 72 ? 17.329 -0.219 2.875 1.00 53.53 72 ASP A N 1
ATOM 584 C CA . ASP A 1 72 ? 17.790 1.128 3.233 1.00 53.53 72 ASP A CA 1
ATOM 585 C C . ASP A 1 72 ? 16.789 2.215 2.793 1.00 53.53 72 ASP A C 1
ATOM 587 O O . ASP A 1 72 ? 16.932 3.390 3.125 1.00 53.53 72 ASP A O 1
ATOM 591 N N . HIS A 1 73 ? 15.739 1.823 2.061 1.00 56.03 73 HIS A N 1
ATOM 592 C CA . HIS A 1 73 ? 14.633 2.683 1.671 1.00 56.03 73 HIS A CA 1
ATOM 593 C C . HIS A 1 73 ? 13.299 2.156 2.223 1.00 56.03 73 HIS A C 1
ATOM 595 O O . HIS A 1 73 ? 12.562 1.438 1.547 1.00 56.03 73 HIS A O 1
ATOM 601 N N . HIS A 1 74 ? 12.970 2.562 3.454 1.00 61.62 74 HIS A N 1
ATOM 602 C CA . HIS A 1 74 ? 11.634 2.438 4.053 1.00 61.62 74 HIS A CA 1
ATOM 603 C C . HIS A 1 74 ? 10.935 3.797 4.097 1.00 61.62 74 HIS A C 1
ATOM 605 O O . HIS A 1 74 ? 10.760 4.361 5.181 1.00 61.62 74 HIS A O 1
ATOM 611 N N . PRO A 1 75 ? 10.539 4.377 2.953 1.00 67.31 75 PRO A N 1
ATOM 612 C CA . PRO A 1 75 ? 9.727 5.570 3.019 1.00 67.31 75 PRO A CA 1
ATOM 613 C C . PRO A 1 75 ? 8.408 5.196 3.707 1.00 67.31 75 PRO A C 1
ATOM 615 O O . PRO A 1 75 ? 7.724 4.237 3.331 1.00 67.31 75 PRO A O 1
ATOM 618 N N . ARG A 1 76 ? 8.077 5.965 4.745 1.00 76.06 76 ARG A N 1
ATOM 619 C CA . ARG A 1 76 ? 6.733 6.062 5.304 1.00 76.06 76 ARG A CA 1
ATOM 620 C C . ARG A 1 76 ? 6.104 7.306 4.676 1.00 76.06 76 ARG A C 1
ATOM 622 O O . ARG A 1 76 ? 6.247 8.392 5.227 1.00 76.06 76 ARG A O 1
ATOM 629 N N . PRO A 1 77 ? 5.500 7.190 3.481 1.00 78.12 77 PRO A N 1
ATOM 630 C CA . PRO A 1 77 ? 5.069 8.352 2.708 1.00 78.12 77 PRO A CA 1
ATOM 631 C C . PRO A 1 77 ? 3.807 9.023 3.268 1.00 78.12 77 PRO A C 1
ATOM 633 O O . PRO A 1 77 ? 3.362 10.023 2.717 1.00 78.12 77 PRO A O 1
ATOM 636 N N . ALA A 1 78 ? 3.208 8.470 4.327 1.00 79.62 78 ALA A N 1
ATOM 637 C CA . ALA A 1 78 ? 2.049 9.039 4.997 1.00 79.62 78 ALA A CA 1
ATOM 638 C C . ALA A 1 78 ? 2.111 8.793 6.510 1.00 79.62 78 ALA A C 1
ATOM 640 O O . ALA A 1 78 ? 2.540 7.723 6.960 1.00 79.62 78 ALA A O 1
ATOM 641 N N . ASP A 1 79 ? 1.629 9.773 7.272 1.00 87.88 79 ASP A N 1
ATOM 642 C CA . ASP A 1 79 ? 1.443 9.665 8.715 1.00 87.88 79 ASP A CA 1
ATOM 643 C C . ASP A 1 79 ? 0.382 8.620 9.084 1.00 87.88 79 ASP A C 1
ATOM 645 O O . ASP A 1 79 ? -0.364 8.104 8.245 1.00 87.88 79 ASP A O 1
ATOM 649 N N . PHE A 1 80 ? 0.328 8.285 10.373 1.00 93.88 80 PHE A N 1
ATOM 650 C CA . PHE A 1 80 ? -0.695 7.387 10.892 1.00 93.88 80 PHE A CA 1
ATOM 651 C C . PHE A 1 80 ? -2.093 7.977 10.720 1.00 93.88 80 PHE A C 1
ATOM 653 O O . PHE A 1 80 ? -2.352 9.101 11.146 1.00 93.88 80 PHE A O 1
ATOM 660 N N . ILE A 1 81 ? -3.020 7.174 10.203 1.00 94.88 81 ILE A N 1
ATOM 661 C CA . ILE A 1 81 ? -4.442 7.513 10.159 1.00 94.88 81 ILE A CA 1
ATOM 662 C C . ILE A 1 81 ? -5.167 6.641 11.186 1.00 94.88 81 ILE A C 1
ATOM 664 O O . ILE A 1 81 ? -5.210 5.415 11.034 1.00 94.88 81 ILE A O 1
ATOM 668 N N . SER A 1 82 ? -5.737 7.262 12.223 1.00 95.44 82 SER A N 1
ATOM 669 C CA . SER A 1 82 ? -6.601 6.604 13.210 1.00 95.44 82 SER A CA 1
ATOM 670 C C . SER A 1 82 ? -7.973 6.283 12.616 1.00 95.44 82 SER A C 1
ATOM 672 O O . SER A 1 82 ? -8.509 7.043 11.814 1.00 95.44 82 SER A O 1
ATOM 674 N N . PHE A 1 83 ? -8.546 5.144 13.013 1.00 95.00 83 PHE A N 1
ATOM 675 C CA . PHE A 1 83 ? -9.930 4.779 12.718 1.00 95.00 83 PHE A CA 1
ATOM 676 C C . PHE A 1 83 ? -10.832 5.178 13.885 1.00 95.00 83 PHE A C 1
ATOM 678 O O . PHE A 1 83 ? -10.782 4.543 14.943 1.00 95.00 83 PHE A O 1
ATOM 685 N N . GLU A 1 84 ? -11.683 6.176 13.660 1.00 93.62 84 GLU A N 1
ATOM 686 C CA . GLU A 1 84 ? -12.688 6.628 14.632 1.00 93.62 84 GLU A CA 1
ATOM 687 C C . GLU A 1 84 ? -14.109 6.302 14.162 1.00 93.62 84 GLU A C 1
ATOM 689 O O . GLU A 1 84 ? -14.908 5.750 14.920 1.00 93.62 84 GLU A O 1
ATOM 694 N N . SER A 1 85 ? -14.401 6.550 12.883 1.00 94.31 85 SER A N 1
ATOM 695 C CA . SER A 1 85 ? -15.641 6.143 12.218 1.00 94.31 85 SER A CA 1
ATOM 696 C C . SER A 1 85 ? -15.393 5.806 10.747 1.00 94.31 85 SER A C 1
ATOM 698 O O . SER A 1 85 ? -14.323 6.079 10.202 1.00 94.31 85 SER A O 1
ATOM 700 N N . VAL A 1 86 ? -16.380 5.209 10.077 1.00 94.38 86 VAL A N 1
ATOM 701 C CA . VAL A 1 86 ? -16.289 4.907 8.639 1.00 94.38 86 VAL A CA 1
ATOM 702 C C . VAL A 1 86 ? -16.176 6.192 7.820 1.00 94.38 86 VAL A C 1
ATOM 704 O O . VAL A 1 86 ? -15.370 6.266 6.895 1.00 94.38 86 VAL A O 1
ATOM 707 N N . GLU A 1 87 ? -16.957 7.205 8.183 1.00 94.81 87 GLU A N 1
ATOM 708 C CA . GLU A 1 87 ? -17.057 8.489 7.490 1.00 94.81 87 GLU A CA 1
ATOM 709 C C . GLU A 1 87 ? -15.749 9.274 7.594 1.00 94.81 87 GLU A C 1
ATOM 711 O O . GLU A 1 87 ? -15.275 9.805 6.592 1.00 94.81 87 GLU A O 1
ATOM 716 N N . GLN A 1 88 ? -15.136 9.292 8.784 1.00 95.50 88 GLN A N 1
ATOM 717 C CA . GLN A 1 88 ? -13.847 9.942 9.010 1.00 95.50 88 GLN A CA 1
ATOM 718 C C . GLN A 1 88 ? -12.709 9.180 8.326 1.00 95.50 88 GLN A C 1
ATOM 720 O O . GLN A 1 88 ? -11.813 9.794 7.754 1.00 95.50 88 GLN A O 1
ATOM 725 N N . PHE A 1 89 ? -12.735 7.848 8.374 1.00 96.12 89 PHE A N 1
ATOM 726 C CA . PHE A 1 89 ? -11.595 7.037 7.960 1.00 96.12 89 PHE A CA 1
ATOM 727 C C . PHE A 1 89 ? -11.519 6.795 6.457 1.00 96.12 89 PHE A C 1
ATOM 729 O O . PHE A 1 89 ? -10.429 6.627 5.911 1.00 96.12 89 PHE A O 1
ATOM 736 N N . LYS A 1 90 ? -12.659 6.749 5.764 1.00 96.19 90 LYS A N 1
ATOM 737 C CA . LYS A 1 90 ? -12.697 6.362 4.352 1.00 96.19 90 LYS A CA 1
ATOM 738 C C . LYS A 1 90 ? -11.913 7.328 3.439 1.00 96.19 90 LYS A C 1
ATOM 740 O O . LYS A 1 90 ? -11.006 6.835 2.766 1.00 96.19 90 LYS A O 1
ATOM 745 N N . PRO A 1 91 ? -12.156 8.656 3.436 1.00 97.19 91 PRO A N 1
ATOM 746 C CA . PRO A 1 91 ? -11.409 9.575 2.572 1.00 97.19 91 PRO A CA 1
ATOM 747 C C . PRO A 1 91 ? -9.879 9.550 2.772 1.00 97.19 91 PRO A C 1
ATOM 749 O O . PRO A 1 91 ? -9.154 9.428 1.781 1.00 97.19 91 PRO A O 1
ATOM 752 N N . PRO A 1 92 ? -9.333 9.613 4.007 1.00 97.12 92 PRO A N 1
ATOM 753 C CA . PRO A 1 92 ? -7.884 9.626 4.188 1.00 97.12 92 PRO A CA 1
ATOM 754 C C . PRO A 1 92 ? -7.242 8.273 3.844 1.00 97.12 92 PRO A C 1
ATOM 756 O O . PRO A 1 92 ? -6.107 8.251 3.371 1.00 97.12 92 PRO A O 1
ATOM 759 N N . ILE A 1 93 ? -7.954 7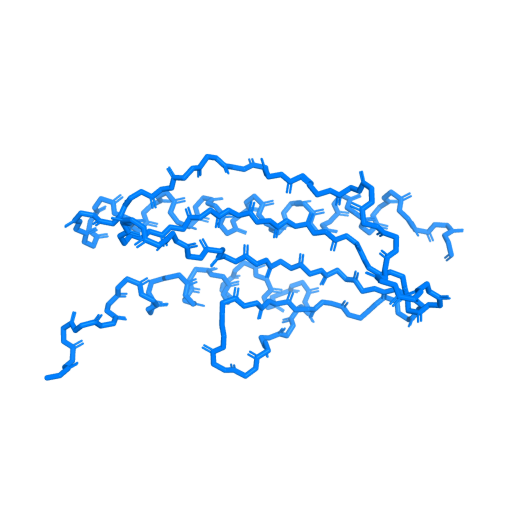.148 3.984 1.00 97.19 93 ILE A N 1
ATOM 760 C CA . ILE A 1 93 ? -7.459 5.836 3.536 1.00 97.19 93 ILE A CA 1
ATOM 761 C C . ILE A 1 93 ? -7.459 5.684 2.015 1.00 97.19 93 ILE A C 1
ATOM 763 O O . ILE A 1 93 ? -6.530 5.090 1.467 1.00 97.19 93 ILE A O 1
ATOM 767 N N . GLU A 1 94 ? -8.449 6.234 1.317 1.00 98.12 94 GLU A N 1
ATOM 768 C CA 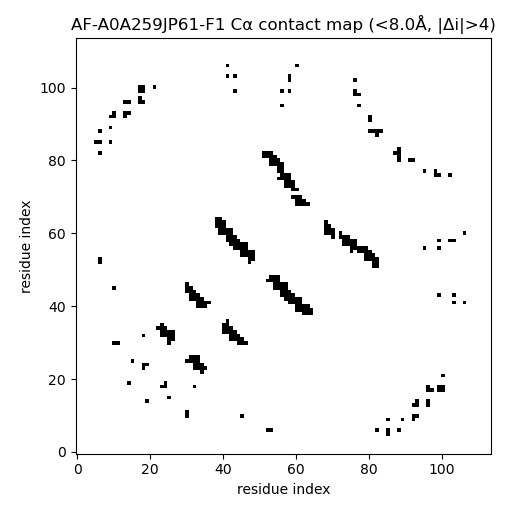. GLU A 1 94 ? -8.433 6.304 -0.148 1.00 98.12 94 GLU A CA 1
ATOM 769 C C . GLU A 1 94 ? -7.247 7.149 -0.637 1.00 98.12 94 GLU A C 1
ATOM 771 O O . GLU A 1 94 ? -6.512 6.725 -1.532 1.00 98.12 94 GLU A O 1
ATOM 776 N N . ASN A 1 95 ? -6.980 8.280 0.024 1.00 97.88 95 ASN A N 1
ATOM 777 C CA . ASN A 1 95 ? -5.797 9.093 -0.253 1.00 97.88 95 ASN A CA 1
ATOM 778 C C . ASN A 1 95 ? -4.486 8.340 0.045 1.00 97.88 95 ASN A C 1
ATOM 780 O O . ASN A 1 95 ? -3.576 8.334 -0.780 1.00 97.88 95 ASN A O 1
ATOM 784 N N . MET A 1 96 ? -4.395 7.634 1.176 1.00 97.62 96 MET A N 1
ATOM 785 C CA . MET A 1 96 ? -3.238 6.792 1.504 1.00 97.62 96 MET A CA 1
ATOM 786 C C . MET A 1 96 ? -3.010 5.706 0.440 1.00 97.62 96 MET A C 1
ATOM 788 O O . MET A 1 96 ? -1.875 5.464 0.035 1.00 97.62 96 MET A O 1
ATOM 792 N N . ALA A 1 97 ? -4.071 5.076 -0.070 1.00 98.25 97 ALA A N 1
ATOM 793 C CA . ALA A 1 97 ? -3.959 4.101 -1.152 1.00 98.25 97 ALA A CA 1
ATOM 794 C C . ALA A 1 97 ? -3.483 4.737 -2.473 1.00 98.25 97 ALA A C 1
ATOM 796 O O . ALA A 1 97 ? -2.676 4.133 -3.181 1.00 98.25 97 ALA A O 1
ATOM 797 N N . SER A 1 98 ? -3.912 5.967 -2.773 1.00 98.19 98 SER A N 1
ATOM 798 C CA . SER A 1 98 ? -3.394 6.754 -3.902 1.00 98.19 98 SER A CA 1
ATOM 799 C C . SER A 1 98 ? -1.895 7.047 -3.755 1.00 98.19 98 SER A C 1
ATOM 801 O O . SER A 1 98 ? -1.123 6.796 -4.681 1.00 98.19 98 SER A O 1
ATOM 803 N N . ILE A 1 99 ? -1.447 7.471 -2.568 1.00 97.38 99 ILE A N 1
ATOM 804 C CA . ILE A 1 99 ? -0.020 7.682 -2.264 1.00 97.38 99 ILE A CA 1
ATOM 805 C C . ILE A 1 99 ? 0.774 6.382 -2.450 1.00 97.38 99 ILE A C 1
ATOM 807 O O . ILE A 1 99 ? 1.878 6.400 -3.000 1.00 97.38 99 ILE A O 1
ATOM 811 N N . ALA A 1 100 ? 0.213 5.236 -2.049 1.00 97.25 100 ALA A N 1
ATOM 812 C CA . ALA A 1 100 ? 0.844 3.939 -2.271 1.00 97.25 100 ALA A CA 1
ATOM 813 C C . ALA A 1 100 ? 1.027 3.641 -3.770 1.00 97.25 100 ALA A C 1
ATOM 815 O O . ALA A 1 100 ? 2.112 3.238 -4.190 1.00 97.25 100 ALA A O 1
ATOM 816 N N . ALA A 1 101 ? -0.001 3.892 -4.585 1.00 98.12 101 ALA A N 1
ATOM 817 C CA . ALA A 1 101 ? 0.053 3.722 -6.036 1.00 98.12 101 ALA A CA 1
ATOM 818 C C . ALA A 1 101 ? 1.083 4.654 -6.699 1.00 98.12 101 ALA A C 1
ATOM 820 O O . ALA A 1 101 ? 1.883 4.208 -7.523 1.00 98.12 101 ALA A O 1
ATOM 821 N N . GLN A 1 102 ? 1.129 5.926 -6.298 1.00 97.06 102 GLN A N 1
ATOM 822 C CA . GLN A 1 102 ? 2.132 6.883 -6.776 1.00 97.06 102 GLN A CA 1
ATOM 823 C C . GLN A 1 102 ? 3.553 6.448 -6.400 1.00 97.06 102 GLN A C 1
ATOM 825 O O . GLN A 1 102 ? 4.454 6.489 -7.236 1.00 97.06 102 GLN A O 1
ATOM 830 N N . SER A 1 103 ? 3.741 5.959 -5.172 1.00 95.44 103 SER A N 1
ATOM 831 C CA . SER A 1 103 ? 5.031 5.450 -4.697 1.00 95.44 103 SER A CA 1
ATOM 832 C C . SER A 1 103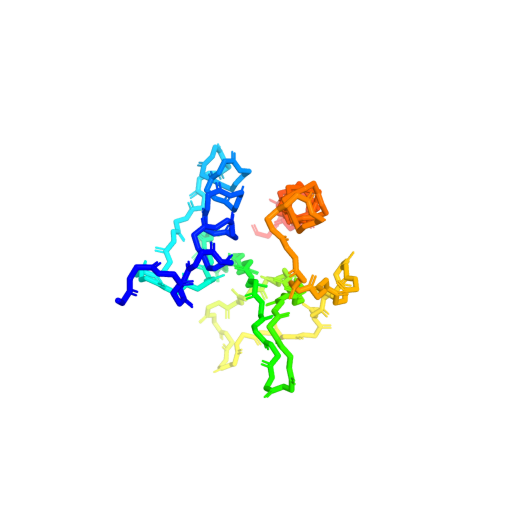 ? 5.504 4.248 -5.520 1.00 95.44 103 SER A C 1
ATOM 834 O O . SER A 1 103 ? 6.674 4.178 -5.880 1.00 95.44 103 SER A O 1
ATOM 836 N N . VAL A 1 104 ? 4.601 3.324 -5.873 1.00 95.81 104 VAL A N 1
ATOM 837 C CA . VAL A 1 104 ? 4.897 2.189 -6.768 1.00 95.81 104 VAL A CA 1
ATOM 838 C C . VAL A 1 104 ? 5.372 2.681 -8.136 1.00 95.81 104 VAL A C 1
ATOM 840 O O . VAL A 1 104 ? 6.391 2.205 -8.635 1.00 95.81 104 VAL A O 1
ATOM 843 N N . ILE A 1 105 ? 4.653 3.628 -8.745 1.00 96.44 105 ILE A N 1
ATOM 844 C CA . ILE A 1 105 ? 5.004 4.179 -10.064 1.00 96.44 105 ILE A CA 1
ATOM 845 C C . ILE A 1 105 ? 6.380 4.851 -10.008 1.00 96.44 105 ILE A C 1
ATOM 847 O O . ILE A 1 105 ? 7.241 4.550 -10.832 1.00 96.44 105 ILE A O 1
ATOM 851 N N . ALA A 1 106 ? 6.612 5.698 -9.003 1.00 93.88 106 ALA A N 1
ATOM 852 C CA . ALA A 1 106 ? 7.893 6.367 -8.801 1.00 93.88 106 ALA A CA 1
ATOM 853 C C . ALA A 1 106 ? 9.044 5.365 -8.605 1.00 93.88 106 ALA A C 1
ATOM 855 O O . ALA A 1 106 ? 10.140 5.569 -9.122 1.00 93.88 106 ALA A O 1
ATOM 856 N N . MET A 1 107 ? 8.795 4.258 -7.902 1.00 92.50 107 MET A N 1
ATOM 857 C CA . MET A 1 107 ? 9.781 3.202 -7.681 1.00 92.50 107 MET A CA 1
ATOM 858 C C . MET A 1 107 ? 10.153 2.475 -8.974 1.00 92.50 107 MET A C 1
ATOM 860 O O . MET A 1 107 ? 11.334 2.269 -9.249 1.00 92.50 107 MET A O 1
ATOM 864 N N . ARG A 1 108 ? 9.149 2.111 -9.781 1.00 94.00 108 ARG A N 1
ATOM 865 C CA . ARG A 1 108 ? 9.364 1.490 -11.094 1.00 94.00 108 ARG A CA 1
ATOM 866 C C . ARG A 1 108 ? 10.141 2.408 -12.022 1.00 94.00 108 ARG A C 1
ATOM 868 O O . ARG A 1 108 ? 11.019 1.934 -12.727 1.00 94.00 108 ARG A O 1
ATOM 875 N N . GLU A 1 109 ? 9.852 3.708 -11.996 1.00 93.75 109 GLU A N 1
ATOM 876 C CA . GLU A 1 109 ? 10.610 4.685 -12.778 1.00 93.75 109 GLU A CA 1
ATOM 877 C C . GLU A 1 109 ? 12.064 4.767 -12.312 1.00 93.75 109 GLU A C 1
ATOM 879 O O . GLU A 1 109 ? 12.986 4.634 -13.113 1.00 93.75 109 GLU A O 1
ATOM 884 N N . ARG A 1 110 ? 12.271 4.919 -10.999 1.00 90.31 110 ARG A N 1
ATOM 885 C CA . ARG A 1 110 ? 13.597 5.050 -10.386 1.00 90.31 110 ARG A CA 1
ATOM 886 C C . ARG A 1 110 ? 14.510 3.863 -10.685 1.00 90.31 110 ARG A C 1
ATOM 888 O O . ARG A 1 110 ? 15.714 4.048 -10.828 1.00 90.31 110 ARG A O 1
ATOM 895 N N . PHE A 1 111 ? 13.947 2.661 -10.749 1.00 89.19 111 PHE A N 1
ATOM 896 C CA . PHE A 1 111 ? 14.689 1.420 -10.960 1.00 89.19 111 PHE A CA 1
ATOM 897 C C . PHE A 1 111 ? 14.456 0.804 -12.342 1.00 89.19 111 PHE A C 1
ATOM 899 O O . PHE A 1 111 ? 14.768 -0.364 -12.546 1.00 89.19 111 PHE A O 1
ATOM 906 N N . ARG A 1 112 ? 13.937 1.574 -13.309 1.00 87.50 112 ARG A N 1
ATOM 907 C CA . ARG A 1 112 ? 13.628 1.081 -14.663 1.00 87.50 112 ARG A CA 1
ATOM 908 C C . ARG A 1 112 ? 14.845 0.489 -15.380 1.00 87.50 112 ARG A C 1
ATOM 910 O O . ARG A 1 112 ? 14.681 -0.382 -16.227 1.00 87.50 112 ARG A O 1
ATOM 917 N N . SER A 1 113 ? 16.038 1.001 -15.087 1.00 83.44 113 SER A N 1
ATOM 918 C CA . SER A 1 113 ? 17.294 0.590 -15.720 1.00 83.44 113 SER A CA 1
ATOM 919 C C . SER A 1 113 ? 18.049 -0.507 -14.963 1.00 83.44 113 SER A C 1
ATOM 921 O O . SER A 1 113 ? 19.199 -0.769 -15.317 1.00 83.44 113 SER A O 1
ATOM 923 N N . LEU A 1 114 ? 17.467 -1.070 -13.895 1.00 73.56 114 LEU A N 1
ATOM 924 C CA . LEU A 1 114 ? 18.014 -2.248 -13.214 1.00 73.56 114 LEU A CA 1
ATOM 925 C C . LEU A 1 114 ? 17.701 -3.540 -13.979 1.00 73.56 114 LEU A C 1
ATOM 927 O O . LEU A 1 114 ? 16.644 -3.605 -14.649 1.00 73.56 114 LEU A O 1
#

Mean predicted aligned error: 4.84 Å